Protein AF-A0A7W0P0F1-F1 (afdb_monomer)

Nearest PDB structures (foldseek):
  8gxu-assembly1_G  TM=3.689E-01  e=4.261E+00  Thermus thermophilus HB8
  2qlz-assembly2_C  TM=2.675E-01  e=8.679E+00  unclassified
  2qlz-assembly2_D  TM=2.609E-01  e=8.136E+00  unclassified

Secondary structure (DSSP, 8-state):
---HHHHHHHHHHHHHHHHHHHHHHHHHHHHHHHHHHHHSTTEEEEEEEETTEEEEEEEETHHHHTTTS--TT--------HHHHHHHHHHHHHTT--HHHHHHHHHHHHHHHHHHHHS---------

Foldseek 3Di:
DDDVVVVVVVVVVCVVCVVVVVVVVVVVVVVVQVVVCVVPPQKDWDWDADPNDIDIDIGGNVLVVCPPPDDPPDDDDDDDDPVVVVVLCVVCVVVVHDSVVSVVVVVSVVVRVVVVVVPDDDDDDDDD

Solvent-accessible surface area (backbone atoms only — not comparable to full-atom values): 7951 Å² total; per-residue (Å²): 133,82,58,67,68,58,55,52,50,52,52,51,52,51,62,68,44,46,63,60,53,51,50,54,51,51,52,53,51,50,56,52,50,52,55,54,35,70,77,35,78,68,38,47,69,45,84,44,76,53,100,87,44,80,43,83,48,78,42,64,38,73,66,62,60,58,72,77,72,60,73,86,76,81,82,85,92,82,91,71,60,69,72,58,52,53,53,47,51,49,55,10,54,77,68,76,39,54,54,68,58,40,51,50,53,52,49,52,56,52,56,56,49,59,60,47,74,75,53,77,85,79,84,79,86,82,86,130

Radius of gyration: 24.65 Å; Cα contacts (8 Å, |Δi|>4): 52; chains: 1; bounding box: 44×37×78 Å

Sequence (128 aa):
MTDPAIEAGGRAVLSSLHPALKEAALELVNQAADEVRAQLPGHRVEVMLSDGEPSLRITSDDMSAAAVEGDFDARITLRLPDSIKNVIERAASDSGDSVNAWVLKTLAGRASSGSKSSRRRVSETFDV

Mean predicted aligned error: 15.2 Å

pLDDT: mean 80.63, std 16.47, range [38.31, 98.0]

Structure (mmCIF, N/CA/C/O backbone):
data_AF-A0A7W0P0F1-F1
#
_entry.id   AF-A0A7W0P0F1-F1
#
loop_
_atom_site.group_PDB
_atom_site.id
_atom_site.type_symbol
_atom_site.label_atom_id
_atom_site.label_alt_id
_atom_site.label_comp_id
_atom_site.label_asym_id
_atom_site.label_entity_id
_atom_site.label_seq_id
_atom_site.pdbx_PDB_ins_code
_atom_site.Cartn_x
_atom_site.Cartn_y
_atom_site.Cartn_z
_atom_site.occupancy
_atom_site.B_iso_or_equiv
_atom_site.auth_seq_id
_atom_site.auth_comp_id
_atom_site.auth_asym_id
_atom_site.auth_atom_id
_atom_site.pdbx_PDB_model_num
ATOM 1 N N . MET A 1 1 ? 11.534 1.105 -54.177 1.00 60.66 1 MET A N 1
ATOM 2 C CA . MET A 1 1 ? 11.677 -0.276 -53.682 1.00 60.66 1 MET A CA 1
ATOM 3 C C . MET A 1 1 ? 13.001 -0.310 -52.943 1.00 60.66 1 MET A C 1
ATOM 5 O O . MET A 1 1 ? 14.034 -0.273 -53.594 1.00 60.66 1 MET A O 1
ATOM 9 N N . THR A 1 2 ? 12.972 -0.150 -51.620 1.00 69.31 2 THR A N 1
ATOM 10 C CA . THR A 1 2 ? 14.194 -0.080 -50.802 1.00 69.31 2 THR A CA 1
ATOM 11 C C . THR A 1 2 ? 14.903 -1.428 -50.865 1.00 69.31 2 THR A C 1
ATOM 13 O O . THR A 1 2 ? 14.239 -2.463 -50.838 1.00 69.31 2 THR A O 1
ATOM 16 N N . ASP A 1 3 ? 16.226 -1.414 -51.015 1.00 88.00 3 ASP A N 1
ATOM 17 C CA . ASP A 1 3 ? 17.034 -2.630 -51.092 1.00 88.00 3 ASP A CA 1
ATOM 18 C C . ASP A 1 3 ? 16.889 -3.435 -49.780 1.00 88.00 3 ASP A C 1
ATOM 20 O O . ASP A 1 3 ? 17.126 -2.874 -48.702 1.00 88.00 3 ASP A O 1
ATOM 24 N N . PRO A 1 4 ? 16.501 -4.724 -49.836 1.00 84.00 4 PRO A N 1
ATOM 25 C CA . PRO A 1 4 ? 16.351 -5.567 -48.650 1.00 84.00 4 PRO A CA 1
ATOM 26 C C . PRO A 1 4 ? 17.626 -5.650 -47.794 1.00 84.00 4 PRO A C 1
ATOM 28 O O . PRO A 1 4 ? 17.532 -5.843 -46.581 1.00 84.00 4 PRO A O 1
ATOM 31 N N . ALA A 1 5 ? 18.815 -5.456 -48.378 1.00 82.38 5 ALA A N 1
ATOM 32 C CA . ALA A 1 5 ? 20.072 -5.405 -47.634 1.00 82.38 5 ALA A CA 1
ATOM 33 C C . ALA A 1 5 ? 20.177 -4.157 -46.738 1.00 82.38 5 ALA A C 1
ATOM 35 O O . ALA A 1 5 ? 20.678 -4.238 -45.615 1.00 82.38 5 ALA A O 1
ATOM 36 N N . ILE A 1 6 ? 19.657 -3.014 -47.197 1.00 87.94 6 ILE A N 1
ATOM 37 C CA . ILE A 1 6 ? 19.632 -1.760 -46.429 1.00 87.94 6 ILE A CA 1
ATOM 38 C C . ILE A 1 6 ? 18.651 -1.870 -45.258 1.00 87.94 6 ILE A C 1
ATOM 40 O O . ILE A 1 6 ? 18.961 -1.439 -44.147 1.00 87.94 6 ILE A O 1
ATOM 44 N N . GLU A 1 7 ? 17.496 -2.506 -45.469 1.00 86.81 7 GLU A N 1
ATOM 45 C CA . GLU A 1 7 ? 16.521 -2.748 -44.399 1.00 86.81 7 GLU A CA 1
ATOM 46 C C . GLU A 1 7 ? 17.074 -3.703 -43.326 1.00 86.81 7 GLU A C 1
ATOM 48 O O . GLU A 1 7 ? 16.943 -3.446 -42.124 1.00 86.81 7 GLU A O 1
ATOM 53 N N . ALA A 1 8 ? 17.750 -4.777 -43.748 1.00 84.94 8 ALA A N 1
ATOM 54 C CA . ALA A 1 8 ? 18.397 -5.722 -42.842 1.00 84.94 8 ALA A CA 1
ATOM 55 C C . A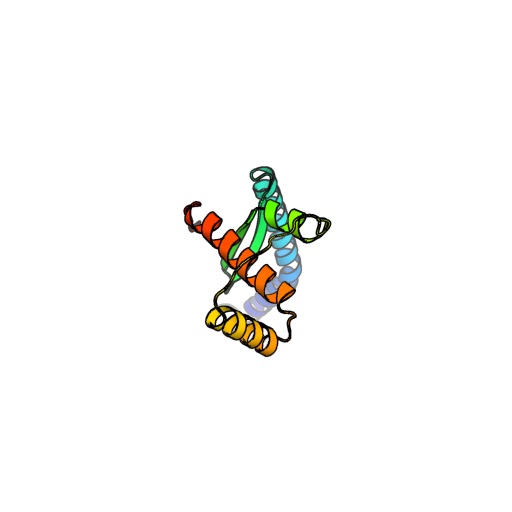LA A 1 8 ? 19.514 -5.057 -42.019 1.00 84.94 8 ALA A C 1
ATOM 57 O O . ALA A 1 8 ? 19.587 -5.259 -40.804 1.00 84.94 8 ALA A O 1
ATOM 58 N N . GLY A 1 9 ? 20.335 -4.216 -42.658 1.00 87.88 9 GLY A N 1
ATOM 59 C CA . GLY A 1 9 ? 21.373 -3.434 -41.985 1.00 87.88 9 GLY A CA 1
ATOM 60 C C . GLY A 1 9 ? 20.798 -2.469 -40.945 1.00 87.88 9 GLY A C 1
ATOM 61 O O . GLY A 1 9 ? 21.264 -2.444 -39.807 1.00 87.88 9 GLY A O 1
ATOM 62 N N . GLY A 1 10 ? 19.732 -1.738 -41.288 1.00 87.88 10 GLY A N 1
ATOM 63 C CA . GLY A 1 10 ? 19.057 -0.828 -40.357 1.00 87.88 10 GLY A CA 1
ATOM 64 C C . GLY A 1 10 ? 18.491 -1.543 -39.127 1.00 87.88 10 GLY A C 1
ATOM 65 O O . GLY A 1 10 ? 18.675 -1.086 -37.999 1.00 87.88 10 GLY A O 1
ATOM 66 N N . ARG A 1 11 ? 17.865 -2.712 -39.319 1.00 87.56 11 ARG A N 1
ATOM 67 C CA . ARG A 1 11 ? 17.326 -3.520 -38.214 1.00 87.56 11 ARG A CA 1
ATOM 68 C C . ARG A 1 11 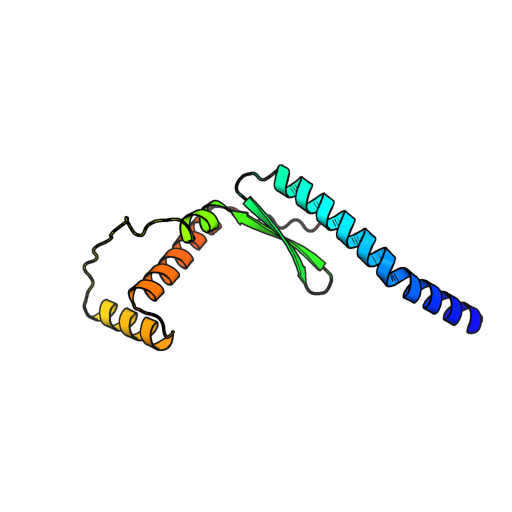? 18.428 -4.047 -37.295 1.00 87.56 11 ARG A C 1
ATOM 70 O O . ARG A 1 11 ? 18.264 -4.016 -36.077 1.00 87.56 11 ARG A O 1
ATOM 77 N N . ALA A 1 12 ? 19.555 -4.479 -37.863 1.00 89.56 12 ALA A N 1
ATOM 78 C CA . ALA A 1 12 ? 20.713 -4.923 -37.094 1.00 89.56 12 ALA A CA 1
ATOM 79 C C . ALA A 1 12 ? 21.289 -3.780 -36.239 1.00 89.56 12 ALA A C 1
ATOM 81 O O . ALA A 1 12 ? 21.490 -3.958 -35.036 1.00 89.56 12 ALA A O 1
ATOM 82 N N . VAL A 1 13 ? 21.451 -2.585 -36.815 1.00 91.81 13 VAL A N 1
ATOM 83 C CA . VAL A 1 13 ? 21.924 -1.398 -36.084 1.00 91.81 13 VAL A CA 1
ATOM 84 C C . VAL A 1 13 ? 20.974 -1.040 -34.938 1.00 91.81 13 VAL A C 1
ATOM 86 O O . VAL A 1 13 ? 21.421 -0.922 -33.798 1.00 91.81 13 VAL A O 1
ATOM 89 N N . LEU A 1 14 ? 19.665 -0.955 -35.195 1.00 89.88 14 LEU A N 1
ATOM 90 C CA . LEU A 1 14 ? 18.672 -0.666 -34.152 1.00 89.88 14 LEU A CA 1
ATOM 91 C C . LEU A 1 14 ? 18.676 -1.717 -33.037 1.00 89.88 14 LEU A C 1
ATOM 93 O O . LEU A 1 14 ? 18.619 -1.363 -31.862 1.00 89.88 14 LEU A O 1
ATOM 97 N N . SER A 1 15 ? 18.803 -3.000 -33.383 1.00 92.25 15 SER A N 1
ATOM 98 C CA . SER A 1 15 ? 18.887 -4.070 -32.384 1.00 92.25 15 SER A CA 1
ATOM 99 C C . SER A 1 15 ? 20.147 -3.971 -31.518 1.00 92.25 15 SER A C 1
ATOM 101 O O . SER A 1 15 ? 20.086 -4.242 -30.321 1.00 92.25 15 SER A O 1
ATOM 103 N N . SER A 1 16 ? 21.266 -3.514 -32.092 1.00 95.25 16 SER A N 1
ATOM 104 C CA . SER A 1 16 ? 22.529 -3.330 -31.368 1.00 95.25 16 SER A CA 1
ATOM 105 C C . SER A 1 16 ? 22.527 -2.103 -30.451 1.00 95.25 16 SER A C 1
ATOM 107 O O . SER A 1 16 ? 23.159 -2.124 -29.400 1.00 95.25 16 SER A O 1
ATOM 109 N N . LEU A 1 17 ? 21.778 -1.057 -30.816 1.00 93.56 17 LEU A N 1
ATOM 110 C CA . LEU A 1 17 ? 21.611 0.161 -30.017 1.00 93.56 17 LEU A CA 1
ATOM 111 C C . LEU A 1 17 ? 20.543 0.021 -28.929 1.00 93.56 17 LEU A C 1
ATOM 113 O O . LEU A 1 17 ? 20.531 0.806 -27.983 1.00 93.56 17 LEU A O 1
ATOM 117 N N . HIS A 1 18 ? 19.656 -0.968 -29.043 1.00 90.62 18 HIS A N 1
ATOM 118 C CA . HIS A 1 18 ? 18.549 -1.164 -28.112 1.00 90.62 18 HIS A CA 1
ATOM 119 C C . HIS A 1 18 ? 18.980 -1.222 -26.629 1.00 90.62 18 HIS A C 1
ATOM 121 O O . HIS A 1 18 ? 18.339 -0.548 -25.821 1.00 90.62 18 HIS A O 1
ATOM 127 N N . PRO A 1 19 ? 20.062 -1.931 -26.233 1.00 93.38 19 PRO A N 1
ATOM 128 C CA . PRO A 1 19 ? 20.526 -1.938 -24.844 1.00 93.38 19 PRO A CA 1
ATOM 129 C C . PRO A 1 19 ? 20.976 -0.557 -24.348 1.00 93.38 19 PRO A C 1
ATOM 131 O O . PRO A 1 19 ? 20.560 -0.144 -23.271 1.00 93.38 19 PRO A O 1
ATOM 134 N N . ALA A 1 20 ? 21.757 0.174 -25.151 1.00 94.25 20 ALA A N 1
ATOM 135 C CA . ALA A 1 20 ? 22.264 1.501 -24.791 1.00 94.25 20 ALA A CA 1
ATOM 136 C C . ALA A 1 20 ? 21.136 2.541 -24.696 1.00 94.25 20 ALA A C 1
ATOM 138 O O . ALA A 1 20 ? 21.107 3.361 -23.782 1.00 94.25 20 ALA A O 1
ATOM 139 N N . LEU A 1 21 ? 20.162 2.479 -25.608 1.00 90.88 21 LEU A N 1
ATOM 140 C CA . LEU A 1 21 ? 18.994 3.357 -25.568 1.00 90.88 21 LEU A CA 1
ATOM 141 C C . LEU A 1 21 ? 18.110 3.067 -24.349 1.00 90.88 21 LEU A C 1
ATOM 143 O O . LEU A 1 21 ? 17.601 3.990 -23.719 1.00 90.88 21 LEU A O 1
ATOM 147 N N . LYS A 1 22 ? 17.940 1.787 -24.002 1.00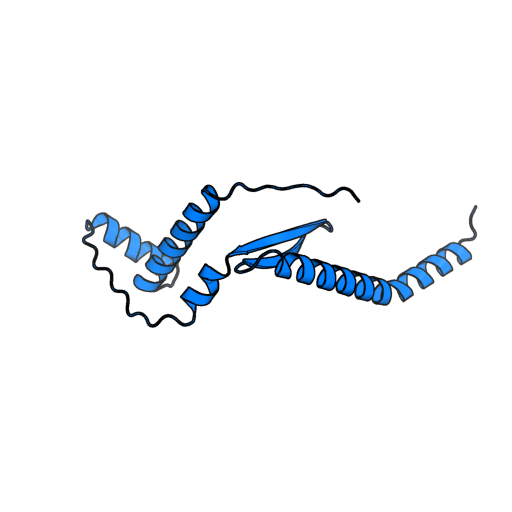 90.31 22 LYS A N 1
ATOM 148 C CA . LYS A 1 22 ? 17.196 1.376 -22.809 1.00 90.31 22 LYS A CA 1
ATOM 149 C C . LYS A 1 22 ? 17.871 1.869 -21.531 1.00 90.31 22 LYS A C 1
ATOM 151 O O . LYS A 1 22 ? 17.178 2.330 -20.631 1.00 90.31 22 LYS A O 1
ATOM 156 N N . GLU A 1 23 ? 19.194 1.772 -21.452 1.00 95.44 23 GLU A N 1
ATOM 157 C CA . GLU A 1 23 ? 19.972 2.277 -20.319 1.00 95.44 23 GLU A CA 1
ATOM 158 C C . GLU A 1 23 ? 19.801 3.793 -20.160 1.00 95.44 23 GLU A C 1
ATOM 160 O O . GLU A 1 23 ? 19.373 4.244 -19.099 1.00 95.44 23 GLU A O 1
ATOM 165 N N . ALA A 1 24 ? 19.995 4.558 -21.238 1.00 94.75 24 ALA A N 1
ATOM 166 C CA . ALA A 1 24 ? 19.801 6.008 -21.230 1.00 94.75 24 ALA A CA 1
ATOM 167 C C . ALA A 1 24 ? 18.367 6.414 -20.837 1.00 94.75 24 ALA A C 1
ATOM 169 O O . ALA A 1 24 ? 18.165 7.370 -20.089 1.00 94.75 24 ALA A O 1
ATOM 170 N N . ALA A 1 25 ? 17.356 5.673 -21.304 1.00 90.50 25 ALA A N 1
ATOM 171 C CA . ALA A 1 25 ? 15.966 5.915 -20.927 1.00 90.50 25 ALA A CA 1
ATOM 172 C C . ALA A 1 25 ? 15.709 5.643 -19.435 1.00 90.50 25 ALA A C 1
ATOM 174 O O . ALA A 1 25 ? 15.012 6.418 -18.784 1.00 90.50 25 ALA A O 1
ATOM 175 N N . LEU A 1 26 ? 16.273 4.565 -18.877 1.00 90.81 26 LEU A N 1
ATOM 176 C CA . LEU A 1 26 ? 16.149 4.256 -17.449 1.00 90.81 26 LEU A CA 1
ATOM 177 C C . LEU A 1 26 ? 16.842 5.309 -16.581 1.00 90.81 26 LEU A C 1
ATOM 179 O O . LEU A 1 26 ? 16.300 5.690 -15.547 1.00 90.81 26 LEU A O 1
ATOM 183 N N . GLU A 1 27 ? 18.004 5.803 -17.003 1.00 94.38 27 GLU A N 1
ATOM 184 C CA . GLU A 1 27 ? 18.711 6.880 -16.309 1.00 94.38 27 GLU A CA 1
ATOM 185 C C . GLU A 1 27 ? 17.884 8.171 -16.278 1.00 94.38 27 GLU A C 1
ATOM 187 O O . GLU A 1 27 ? 17.669 8.735 -15.205 1.00 94.38 27 GLU A O 1
ATOM 192 N N . LEU A 1 28 ? 17.316 8.570 -17.421 1.00 93.94 28 LEU A N 1
ATOM 193 C CA . LEU A 1 28 ? 16.429 9.732 -17.513 1.00 93.94 28 LEU A CA 1
ATOM 194 C C . LEU A 1 28 ? 15.204 9.597 -16.591 1.00 93.94 28 LEU A C 1
ATOM 196 O O . LEU A 1 28 ? 14.845 10.539 -15.886 1.00 93.94 28 LEU A O 1
ATOM 200 N N . VAL A 1 29 ? 14.570 8.419 -16.576 1.00 89.81 29 VAL A N 1
ATOM 201 C CA . VAL A 1 29 ? 13.402 8.144 -15.723 1.00 89.81 29 VAL A CA 1
ATOM 202 C C . VAL A 1 29 ? 13.770 8.194 -14.242 1.00 89.81 29 VAL A C 1
ATOM 204 O O . VAL A 1 29 ? 13.006 8.748 -13.453 1.00 89.81 29 VAL A O 1
ATOM 207 N N . ASN A 1 30 ? 14.928 7.655 -13.854 1.00 88.19 30 ASN A N 1
ATOM 208 C CA . ASN A 1 30 ? 15.398 7.713 -12.470 1.00 88.19 30 ASN A CA 1
ATOM 209 C C . ASN A 1 30 ? 15.660 9.155 -12.033 1.00 88.19 30 ASN A C 1
ATOM 211 O O . ASN A 1 30 ? 15.164 9.569 -10.988 1.00 88.19 30 ASN A O 1
ATOM 215 N N . GLN A 1 31 ? 16.352 9.940 -12.863 1.00 93.06 31 GLN A N 1
ATOM 216 C CA . GLN A 1 31 ? 16.608 11.349 -12.574 1.00 93.06 31 GLN A CA 1
ATOM 217 C C . GLN A 1 31 ? 15.299 12.138 -12.404 1.00 93.06 31 GLN A C 1
ATOM 219 O O . GLN A 1 31 ? 15.145 12.885 -11.438 1.00 93.06 31 GLN A O 1
ATOM 224 N N . ALA A 1 32 ? 14.326 11.935 -13.298 1.00 88.75 32 ALA A N 1
ATOM 225 C CA . ALA A 1 32 ? 13.015 12.572 -13.191 1.00 88.75 32 ALA A CA 1
ATOM 226 C C . ALA A 1 32 ? 12.252 12.130 -11.927 1.00 88.75 32 ALA A C 1
ATOM 228 O O . ALA A 1 32 ? 11.634 12.952 -11.248 1.00 88.75 32 ALA A O 1
ATOM 229 N N . ALA A 1 33 ? 12.305 10.841 -11.580 1.00 86.06 33 ALA A N 1
ATOM 230 C CA . ALA A 1 33 ? 11.664 10.314 -10.379 1.00 86.06 33 ALA A CA 1
ATOM 231 C C . ALA A 1 33 ? 12.271 10.897 -9.094 1.00 86.06 33 ALA A C 1
ATOM 233 O O . ALA A 1 33 ? 11.528 11.197 -8.155 1.00 86.06 33 ALA A O 1
ATOM 234 N N . ASP A 1 34 ? 13.590 11.091 -9.056 1.00 88.81 34 ASP A N 1
ATOM 235 C CA . ASP A 1 34 ? 14.286 11.707 -7.927 1.00 88.81 34 ASP A CA 1
ATOM 236 C C . ASP A 1 34 ? 13.902 13.182 -7.760 1.00 88.81 34 ASP A C 1
ATOM 238 O O . ASP A 1 34 ? 13.641 13.627 -6.640 1.00 88.81 34 ASP A O 1
ATOM 242 N N . GLU A 1 35 ? 13.768 13.926 -8.858 1.00 90.81 35 GLU A N 1
ATOM 243 C CA . GLU A 1 35 ? 13.318 15.320 -8.820 1.00 90.81 35 GLU A CA 1
ATOM 244 C C . GLU A 1 35 ? 11.872 15.444 -8.315 1.00 90.81 35 GLU A C 1
ATOM 246 O O . GLU A 1 35 ? 11.577 16.266 -7.444 1.00 90.81 35 GLU A O 1
ATOM 251 N N . VAL A 1 36 ? 10.974 14.565 -8.773 1.00 88.69 36 VAL A N 1
ATOM 252 C CA . VAL A 1 36 ? 9.593 14.500 -8.268 1.00 88.69 36 VAL A CA 1
ATOM 253 C C . VAL A 1 36 ? 9.565 14.116 -6.786 1.00 88.69 36 VAL A C 1
ATOM 255 O O . VAL A 1 36 ? 8.813 14.703 -6.006 1.00 88.69 36 VAL A O 1
ATOM 258 N N . ARG A 1 37 ? 10.395 13.154 -6.363 1.00 85.88 37 ARG A N 1
ATOM 259 C CA . ARG A 1 37 ? 10.495 12.739 -4.956 1.00 85.88 37 ARG A CA 1
ATOM 260 C C . ARG A 1 37 ? 11.004 13.875 -4.067 1.00 85.88 37 ARG A C 1
ATOM 262 O O . ARG A 1 37 ? 10.487 14.045 -2.966 1.00 85.88 37 ARG A O 1
ATOM 269 N N . ALA A 1 38 ? 11.949 14.682 -4.546 1.00 88.06 38 ALA A N 1
ATOM 270 C CA . ALA A 1 38 ? 12.446 15.853 -3.824 1.00 88.06 38 ALA A CA 1
ATOM 271 C C . ALA A 1 38 ? 11.354 16.914 -3.589 1.00 88.06 38 ALA A C 1
ATOM 273 O O . ALA A 1 38 ? 11.357 17.588 -2.559 1.00 88.06 38 ALA A O 1
ATOM 274 N N . GLN A 1 39 ? 10.389 17.032 -4.506 1.00 89.38 39 GLN A N 1
ATOM 275 C CA . GLN A 1 39 ? 9.254 17.955 -4.386 1.00 89.38 39 GLN A CA 1
ATOM 276 C C . GLN A 1 39 ? 8.112 17.420 -3.504 1.00 89.38 39 GLN A C 1
ATOM 278 O O . GLN A 1 39 ? 7.219 18.179 -3.125 1.00 89.38 39 GLN A O 1
ATOM 283 N N . LEU A 1 40 ? 8.132 16.129 -3.156 1.00 87.38 40 LEU A N 1
ATOM 284 C CA . LEU A 1 40 ? 7.086 15.453 -2.385 1.00 87.38 40 LEU A CA 1
ATOM 285 C C . LEU A 1 40 ? 7.648 14.837 -1.089 1.00 87.38 40 LEU A C 1
ATOM 287 O O . LEU A 1 40 ? 7.657 13.612 -0.934 1.00 87.38 40 LEU A O 1
ATOM 291 N N . PRO A 1 41 ? 8.090 15.660 -0.118 1.00 81.81 41 PRO A N 1
ATOM 292 C CA . PRO A 1 41 ? 8.585 15.157 1.159 1.00 81.81 41 PRO A CA 1
ATOM 293 C C . PRO A 1 41 ? 7.507 14.340 1.895 1.00 81.81 41 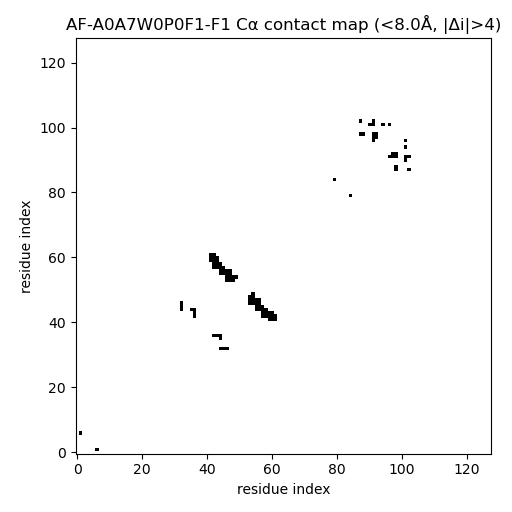PRO A C 1
ATOM 295 O O . PRO A 1 41 ? 6.308 14.628 1.818 1.00 81.81 41 PRO A O 1
ATOM 298 N N . GLY A 1 42 ? 7.932 13.280 2.589 1.00 80.44 42 GLY A N 1
ATOM 299 C CA . GLY A 1 42 ? 7.031 12.352 3.289 1.00 80.44 42 GLY A CA 1
ATOM 300 C C . GLY A 1 42 ? 6.220 11.434 2.366 1.00 80.44 42 GLY A C 1
ATOM 301 O O . GLY A 1 42 ? 5.274 10.790 2.817 1.00 80.44 42 GLY A O 1
ATOM 302 N N . HIS A 1 43 ? 6.549 11.368 1.073 1.00 82.19 43 HIS A N 1
ATOM 303 C CA . HIS A 1 43 ? 5.905 10.472 0.118 1.00 82.19 43 HIS A CA 1
ATOM 304 C C . HIS A 1 43 ? 6.946 9.634 -0.633 1.00 82.19 43 HIS A C 1
ATOM 306 O O . HIS A 1 43 ? 7.959 10.131 -1.119 1.00 82.19 43 HIS A O 1
ATOM 312 N N . ARG A 1 44 ? 6.672 8.338 -0.769 1.00 82.81 44 ARG A N 1
ATOM 313 C CA . ARG A 1 44 ? 7.387 7.425 -1.657 1.00 82.81 44 ARG A CA 1
ATOM 314 C C . ARG A 1 44 ? 6.743 7.475 -3.039 1.00 82.81 44 ARG A C 1
ATOM 316 O O . ARG A 1 44 ? 5.536 7.287 -3.186 1.00 82.81 44 ARG A O 1
ATOM 323 N N . VAL A 1 45 ? 7.574 7.715 -4.045 1.00 85.56 45 VAL A N 1
ATOM 324 C CA . VAL A 1 45 ? 7.191 7.766 -5.462 1.00 85.56 45 VAL A CA 1
ATOM 325 C C . VAL A 1 45 ? 7.782 6.547 -6.165 1.00 85.56 45 VAL A C 1
ATOM 327 O O . VAL A 1 45 ? 8.984 6.308 -6.053 1.00 85.56 45 VAL A O 1
ATOM 330 N N . GLU A 1 46 ? 6.949 5.777 -6.858 1.00 84.38 46 GLU A N 1
ATOM 331 C CA . GLU A 1 46 ? 7.319 4.601 -7.650 1.00 84.38 46 GLU A CA 1
ATOM 332 C C . GLU A 1 46 ? 6.898 4.813 -9.107 1.00 84.38 46 GLU A C 1
ATOM 334 O O . GLU A 1 46 ? 5.788 5.279 -9.377 1.00 84.38 46 GLU A O 1
ATOM 339 N N . VAL A 1 47 ? 7.773 4.453 -10.047 1.00 86.06 47 VAL A N 1
ATOM 340 C CA . VAL A 1 47 ? 7.464 4.462 -11.481 1.00 86.06 47 VAL A CA 1
ATOM 341 C C . VAL A 1 47 ? 7.001 3.066 -11.881 1.00 86.06 47 VAL A C 1
ATOM 343 O O . VAL A 1 47 ? 7.730 2.090 -11.711 1.00 86.06 47 VAL A O 1
ATOM 346 N N . MET A 1 48 ? 5.786 2.967 -12.409 1.00 85.31 48 MET A N 1
ATOM 347 C CA . MET A 1 48 ? 5.171 1.719 -12.851 1.00 85.31 48 MET A CA 1
ATOM 348 C C . MET A 1 48 ? 5.007 1.754 -14.367 1.00 85.31 48 MET A C 1
ATOM 350 O O . MET A 1 48 ? 4.393 2.676 -14.895 1.00 85.31 48 MET A O 1
ATOM 354 N N . LEU A 1 49 ? 5.505 0.738 -15.066 1.00 83.19 49 LEU A N 1
ATOM 355 C CA . LEU A 1 49 ? 5.222 0.542 -16.488 1.00 83.19 49 LEU A CA 1
ATOM 356 C C . LEU A 1 49 ? 4.113 -0.501 -16.618 1.00 83.19 49 LEU A C 1
ATOM 358 O O . LEU A 1 49 ? 4.246 -1.610 -16.103 1.00 83.19 49 LEU A O 1
ATOM 362 N N . SER A 1 50 ? 3.013 -0.152 -17.279 1.00 81.75 50 SER A N 1
ATOM 363 C CA . SER A 1 50 ? 1.899 -1.066 -17.569 1.00 81.75 50 SER A CA 1
ATOM 364 C C . SER A 1 50 ? 1.547 -0.941 -19.043 1.00 81.75 50 SER A C 1
ATOM 366 O O . SER A 1 50 ? 1.344 0.166 -19.519 1.00 81.75 50 SER A O 1
ATOM 368 N N . ASP A 1 51 ? 1.560 -2.053 -19.778 1.00 85.31 51 ASP A N 1
ATOM 369 C CA . ASP A 1 51 ? 1.266 -2.091 -21.222 1.00 85.31 51 ASP A CA 1
ATOM 370 C C . ASP A 1 51 ? 2.083 -1.100 -22.084 1.00 85.31 51 ASP A C 1
ATOM 372 O O . ASP A 1 51 ? 1.662 -0.691 -23.160 1.00 85.31 51 ASP A O 1
ATOM 376 N N . GLY A 1 52 ? 3.290 -0.739 -21.630 1.00 79.06 52 GLY A N 1
ATOM 377 C CA . GLY A 1 52 ? 4.166 0.228 -22.305 1.00 79.06 52 GLY A CA 1
ATOM 378 C C . GLY A 1 52 ? 3.919 1.689 -21.921 1.00 79.06 52 GLY A C 1
ATOM 379 O O . GLY A 1 52 ? 4.703 2.549 -22.314 1.00 79.06 52 GLY A O 1
ATOM 380 N N . GLU A 1 53 ? 2.906 1.969 -21.104 1.00 77.50 53 GLU A N 1
ATOM 381 C CA . GLU A 1 53 ? 2.611 3.306 -20.597 1.00 77.50 53 GLU A CA 1
ATOM 382 C C . GLU A 1 53 ? 3.236 3.515 -19.204 1.00 77.50 53 GLU A C 1
ATOM 384 O O . GLU A 1 53 ? 3.018 2.709 -18.285 1.00 77.50 53 GLU A O 1
ATOM 389 N N . PRO A 1 54 ? 4.046 4.575 -19.012 1.00 82.06 54 PRO A N 1
ATOM 390 C CA . PRO A 1 54 ? 4.591 4.918 -17.707 1.00 82.06 54 PRO A CA 1
ATOM 391 C C . PRO A 1 54 ? 3.534 5.612 -16.839 1.00 82.06 54 PRO A C 1
ATOM 393 O O . PRO A 1 54 ? 2.839 6.527 -17.270 1.00 82.06 54 PRO A O 1
ATOM 396 N N . SER A 1 55 ? 3.449 5.215 -15.572 1.00 83.06 55 SER A N 1
ATOM 397 C CA . SER A 1 55 ? 2.581 5.839 -14.573 1.00 83.06 55 SER A CA 1
ATOM 398 C C . SER A 1 55 ? 3.320 6.050 -13.252 1.00 83.06 55 SER A C 1
ATOM 400 O O . SER A 1 55 ? 4.186 5.262 -12.868 1.00 83.06 55 SER A O 1
ATOM 402 N N . LEU A 1 56 ? 2.977 7.126 -12.542 1.00 85.44 56 LEU A N 1
ATOM 403 C CA . LEU A 1 56 ? 3.546 7.443 -11.233 1.00 85.44 56 LEU A CA 1
ATOM 404 C C . LEU A 1 56 ? 2.598 7.003 -10.121 1.00 85.44 56 LEU A C 1
ATOM 406 O O . LEU A 1 56 ? 1.445 7.434 -10.043 1.00 85.44 56 LEU A O 1
ATOM 410 N N . ARG A 1 57 ? 3.103 6.167 -9.216 1.00 84.38 57 ARG A N 1
ATOM 411 C CA . ARG A 1 57 ? 2.409 5.775 -7.993 1.00 84.38 57 ARG A CA 1
ATOM 412 C C . ARG A 1 57 ? 3.026 6.505 -6.810 1.00 84.38 57 ARG A C 1
ATOM 414 O O . ARG A 1 57 ? 4.192 6.314 -6.490 1.00 84.38 57 ARG A O 1
ATOM 421 N N . ILE A 1 58 ? 2.217 7.313 -6.131 1.00 85.44 58 ILE A N 1
ATOM 422 C CA . ILE A 1 58 ? 2.632 8.080 -4.954 1.00 85.44 58 ILE A CA 1
ATOM 423 C C . ILE A 1 58 ? 1.958 7.471 -3.722 1.00 85.44 58 ILE A C 1
ATOM 425 O O . ILE A 1 58 ? 0.736 7.303 -3.690 1.00 85.44 58 ILE A O 1
ATOM 429 N N . THR A 1 59 ? 2.739 7.136 -2.699 1.00 81.50 59 THR A N 1
ATOM 430 C CA . THR A 1 59 ? 2.249 6.672 -1.396 1.00 81.50 59 THR A CA 1
ATOM 431 C C . THR A 1 59 ? 2.855 7.519 -0.287 1.00 81.50 59 THR A C 1
ATOM 433 O O . THR A 1 59 ? 4.009 7.909 -0.379 1.00 81.50 59 THR A O 1
ATOM 436 N N . SER A 1 60 ? 2.101 7.825 0.765 1.00 78.00 60 SER A N 1
ATOM 437 C CA . SER A 1 60 ? 2.656 8.513 1.938 1.00 78.00 60 SER A CA 1
ATOM 438 C C . SER A 1 60 ? 3.594 7.561 2.692 1.00 78.00 60 SER A C 1
ATOM 440 O O . SER A 1 60 ? 3.242 6.399 2.912 1.00 78.00 60 SER A O 1
ATOM 442 N N . ASP A 1 61 ? 4.785 8.039 3.052 1.00 68.75 61 ASP A N 1
ATOM 443 C CA . ASP A 1 61 ? 5.827 7.270 3.748 1.00 68.75 61 ASP A CA 1
ATOM 444 C C . ASP A 1 61 ? 5.473 7.034 5.230 1.00 68.75 61 ASP A C 1
ATOM 446 O O . ASP A 1 61 ? 5.891 6.043 5.831 1.00 68.75 61 ASP A O 1
ATOM 450 N N . ASP A 1 62 ? 4.574 7.864 5.774 1.00 59.34 62 ASP A N 1
ATOM 451 C CA . ASP A 1 62 ? 4.037 7.792 7.140 1.00 59.34 62 ASP A CA 1
ATOM 452 C C . ASP A 1 62 ? 3.485 6.402 7.509 1.00 59.34 62 ASP A C 1
ATOM 454 O O . ASP A 1 62 ? 3.516 5.991 8.667 1.00 59.34 62 ASP A O 1
ATOM 458 N N . MET A 1 63 ? 2.986 5.646 6.522 1.00 51.34 63 MET A N 1
ATOM 459 C CA . MET A 1 63 ? 2.456 4.297 6.739 1.00 51.34 63 MET A CA 1
ATOM 460 C C . MET A 1 63 ? 3.514 3.189 6.717 1.00 51.34 63 MET A C 1
ATOM 462 O O . MET A 1 63 ? 3.255 2.115 7.257 1.00 51.34 63 MET A O 1
ATOM 466 N N . SER A 1 64 ? 4.670 3.415 6.088 1.00 48.56 64 SER A N 1
ATOM 467 C CA . SER A 1 64 ? 5.726 2.403 5.979 1.00 48.56 64 SER A CA 1
ATOM 468 C C . SER A 1 64 ? 6.645 2.420 7.198 1.00 48.56 64 SER A C 1
ATOM 470 O O . SER A 1 64 ? 7.028 1.354 7.672 1.00 48.56 64 SER A O 1
ATOM 472 N N . ALA A 1 65 ? 6.960 3.603 7.734 1.00 46.75 65 ALA A N 1
ATOM 473 C CA . ALA A 1 65 ? 7.806 3.739 8.922 1.00 46.75 65 ALA A CA 1
ATOM 474 C C . ALA A 1 65 ? 7.091 3.288 10.211 1.00 46.75 65 ALA A C 1
ATOM 476 O O . ALA A 1 65 ? 7.695 2.654 11.072 1.00 46.75 65 ALA A O 1
ATOM 477 N N . ALA A 1 66 ? 5.779 3.523 10.322 1.00 51.66 66 ALA A N 1
ATOM 478 C CA . ALA A 1 66 ? 5.009 3.141 11.508 1.00 51.66 66 ALA A CA 1
ATOM 479 C C . ALA A 1 66 ? 4.817 1.618 11.675 1.00 51.66 66 ALA A C 1
ATOM 481 O O . ALA A 1 66 ? 4.472 1.164 12.763 1.00 51.66 66 ALA A O 1
ATOM 482 N N . ALA A 1 67 ? 5.006 0.824 10.614 1.00 53.50 67 ALA A N 1
ATOM 483 C CA . ALA A 1 67 ? 4.692 -0.607 10.619 1.00 53.50 67 ALA A CA 1
ATOM 484 C C . ALA A 1 67 ? 5.884 -1.525 10.950 1.00 53.50 67 ALA A C 1
ATOM 486 O O . ALA A 1 67 ? 5.654 -2.693 11.257 1.00 53.50 67 ALA A O 1
ATOM 487 N N . VAL A 1 68 ? 7.129 -1.034 10.874 1.00 51.47 68 VAL A N 1
ATOM 488 C CA . VAL A 1 68 ? 8.338 -1.877 11.018 1.00 51.47 68 VAL A CA 1
ATOM 489 C C . VAL A 1 68 ? 9.199 -1.568 12.247 1.00 51.47 68 VAL A C 1
ATOM 491 O O . VAL A 1 68 ? 9.977 -2.431 12.640 1.00 51.47 68 VAL A O 1
ATOM 494 N N . GLU A 1 69 ? 9.034 -0.409 12.895 1.00 49.19 69 GLU A N 1
ATOM 495 C CA . GLU A 1 69 ? 9.820 -0.031 14.092 1.00 49.19 69 GLU A CA 1
ATOM 496 C C 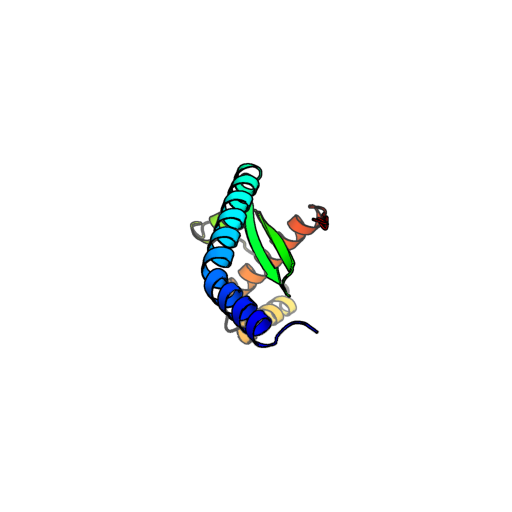. GLU A 1 69 ? 8.982 0.282 15.342 1.00 49.19 69 GLU A C 1
ATOM 498 O O . GLU A 1 69 ? 9.528 0.590 16.400 1.00 49.19 69 GLU A O 1
ATOM 503 N N . GLY A 1 70 ? 7.654 0.206 15.253 1.00 53.00 70 GLY A N 1
ATOM 504 C CA . GLY A 1 70 ? 6.795 0.433 16.410 1.00 53.00 70 GLY A CA 1
ATOM 505 C C . GLY A 1 70 ? 6.820 -0.761 17.357 1.00 53.00 70 GLY A C 1
ATOM 506 O O . GLY A 1 70 ? 6.351 -1.839 16.994 1.00 53.00 70 GLY A O 1
ATOM 507 N N . ASP A 1 71 ? 7.305 -0.560 18.583 1.00 59.72 71 ASP A N 1
ATOM 508 C CA . ASP A 1 71 ? 6.979 -1.458 19.690 1.00 59.72 71 ASP A CA 1
ATOM 509 C C . ASP A 1 71 ? 5.447 -1.566 19.798 1.00 59.72 71 ASP A C 1
ATOM 511 O O . ASP A 1 71 ? 4.727 -0.577 19.604 1.00 59.72 71 ASP A O 1
ATOM 515 N N . PHE A 1 72 ? 4.921 -2.760 20.075 1.00 69.25 72 PHE A N 1
ATOM 516 C CA . PHE A 1 72 ? 3.475 -3.002 20.191 1.00 69.25 72 PHE A CA 1
ATOM 517 C C . PHE A 1 72 ? 2.921 -2.451 21.522 1.00 69.25 72 PHE A C 1
ATOM 519 O O . PHE A 1 72 ? 2.199 -3.139 22.246 1.00 69.25 72 PHE A O 1
ATOM 526 N N . ASP A 1 73 ? 3.268 -1.208 21.859 1.00 76.31 73 ASP A N 1
ATOM 527 C CA . ASP A 1 73 ? 2.951 -0.560 23.134 1.00 76.31 73 ASP A CA 1
ATOM 528 C C . ASP A 1 73 ? 1.487 -0.078 23.181 1.00 76.31 73 ASP A C 1
ATOM 530 O O . ASP A 1 73 ? 0.840 -0.018 24.229 1.00 76.31 73 ASP A O 1
ATOM 534 N N . ALA A 1 74 ? 0.891 0.180 22.011 1.00 80.12 74 ALA A N 1
ATOM 535 C CA . ALA A 1 74 ? -0.518 0.539 21.901 1.00 80.12 74 ALA A CA 1
ATOM 536 C C . ALA A 1 74 ? -1.434 -0.690 22.076 1.00 80.12 74 ALA A C 1
ATOM 538 O O . ALA A 1 74 ? -1.445 -1.610 21.256 1.00 80.12 74 ALA A O 1
ATOM 539 N N . ARG A 1 75 ? -2.275 -0.678 23.120 1.00 86.19 75 ARG A N 1
ATOM 540 C CA . ARG A 1 75 ? -3.260 -1.738 23.411 1.00 86.19 75 ARG A CA 1
ATOM 541 C C . ARG A 1 75 ? -4.687 -1.223 23.245 1.00 86.19 75 ARG A C 1
ATOM 543 O O . ARG A 1 75 ? -5.043 -0.179 23.785 1.00 86.19 75 ARG A O 1
ATOM 550 N N . ILE A 1 76 ? -5.530 -1.993 22.557 1.00 87.12 76 ILE A N 1
ATOM 551 C CA . ILE A 1 76 ? -6.961 -1.702 22.390 1.00 87.12 76 ILE A CA 1
ATOM 552 C C . 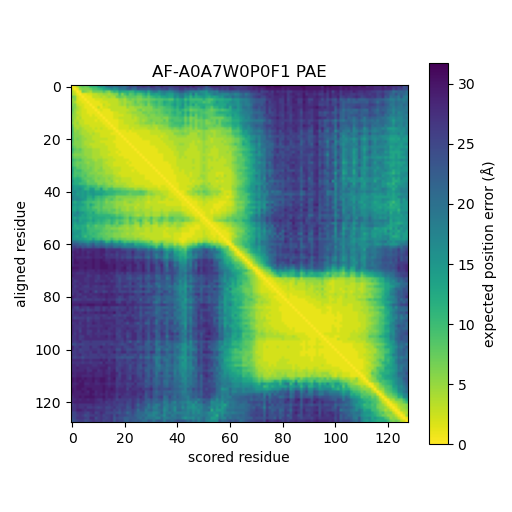ILE A 1 76 ? -7.772 -2.885 22.929 1.00 87.12 76 ILE A C 1
ATOM 554 O O . ILE A 1 76 ? -7.607 -4.013 22.469 1.00 87.12 76 ILE A O 1
ATOM 558 N N . THR A 1 77 ? -8.681 -2.623 23.872 1.00 92.69 77 THR A N 1
ATOM 559 C CA . THR A 1 77 ? -9.634 -3.620 24.389 1.00 92.69 77 THR A CA 1
ATOM 560 C C . THR A 1 77 ? -11.016 -3.356 23.803 1.00 92.69 77 THR A C 1
ATOM 562 O O . THR A 1 77 ? -11.594 -2.295 24.028 1.00 92.69 77 THR A O 1
ATOM 565 N N . LEU A 1 78 ? -11.569 -4.328 23.076 1.00 90.94 78 LEU A N 1
ATOM 566 C CA . LEU A 1 78 ? -12.876 -4.227 22.423 1.00 90.94 78 LEU A CA 1
ATOM 567 C C . LEU A 1 78 ? -13.878 -5.183 23.074 1.00 90.94 78 LEU A C 1
ATOM 569 O O . LEU A 1 78 ? -13.555 -6.333 23.363 1.00 90.94 78 LEU A O 1
ATOM 573 N N . ARG A 1 79 ? -15.117 -4.723 23.263 1.00 95.81 79 ARG A N 1
ATOM 574 C CA . ARG A 1 79 ? -16.252 -5.588 23.607 1.00 95.81 79 ARG A CA 1
ATOM 575 C C . ARG A 1 79 ? -17.049 -5.836 22.338 1.00 95.81 79 ARG A C 1
ATOM 577 O O . ARG A 1 79 ? -17.553 -4.890 21.739 1.00 95.81 79 ARG A O 1
ATOM 584 N N . LEU A 1 80 ? -17.131 -7.093 21.927 1.00 94.44 80 LEU A N 1
ATOM 585 C CA . LEU A 1 80 ? -17.782 -7.498 20.687 1.00 94.44 80 LEU A CA 1
ATOM 586 C C . LEU A 1 80 ? -18.961 -8.423 21.012 1.00 94.44 80 LEU A C 1
ATOM 588 O O . LEU A 1 80 ? -18.847 -9.223 21.941 1.00 94.44 80 LEU A O 1
ATOM 592 N N . PRO A 1 81 ? -20.070 -8.356 20.257 1.00 97.88 81 PRO A N 1
ATOM 593 C CA . PRO A 1 81 ? -21.071 -9.417 20.261 1.00 97.88 81 PRO A CA 1
ATOM 594 C C . PRO A 1 81 ? -20.468 -10.749 19.786 1.00 97.88 81 PRO A C 1
ATOM 596 O O . PRO A 1 81 ? -19.600 -10.753 18.906 1.00 97.88 81 PRO A O 1
ATOM 599 N N . ASP A 1 82 ? -20.977 -11.876 20.291 1.00 96.88 82 ASP A N 1
ATOM 600 C CA . ASP A 1 82 ? -20.465 -13.219 19.956 1.00 96.88 82 ASP A CA 1
ATOM 601 C C . ASP A 1 82 ? -20.500 -13.518 18.452 1.00 96.88 82 ASP A C 1
ATOM 603 O O . ASP A 1 82 ? -19.589 -14.143 17.909 1.00 96.88 82 ASP A O 1
ATOM 607 N N . SER A 1 83 ? -21.514 -13.011 17.746 1.00 96.88 83 SER A N 1
ATOM 608 C CA . SER A 1 83 ? -21.628 -13.161 16.293 1.00 96.88 83 SER A CA 1
ATOM 609 C C . SER A 1 83 ? -20.437 -12.554 15.549 1.00 96.88 83 SER A C 1
ATOM 611 O O . SER A 1 83 ? -19.922 -13.162 14.615 1.00 96.88 83 SER A O 1
ATOM 613 N N . ILE A 1 84 ? -19.962 -11.385 15.983 1.00 97.00 84 ILE A N 1
ATOM 614 C CA . ILE A 1 84 ? -18.837 -10.687 15.355 1.00 97.00 84 ILE A CA 1
ATOM 615 C C . ILE A 1 84 ? -17.520 -11.390 15.675 1.00 97.00 84 ILE A C 1
ATOM 617 O O . ILE A 1 84 ? -16.695 -11.562 14.780 1.00 97.00 84 ILE A O 1
ATOM 621 N N . LYS A 1 85 ? -17.342 -11.849 16.919 1.00 95.38 85 LYS A N 1
ATOM 622 C CA . LYS A 1 85 ? -16.167 -12.634 17.316 1.00 95.38 85 LYS A CA 1
ATOM 623 C C . LYS A 1 85 ? -16.007 -13.876 16.427 1.00 95.38 85 LYS A C 1
ATOM 625 O O . LYS A 1 85 ? -14.939 -14.075 15.855 1.00 95.38 85 LYS A O 1
ATOM 630 N N . ASN A 1 86 ? -17.084 -14.641 16.236 1.00 97.69 86 ASN A N 1
ATOM 631 C CA . ASN A 1 86 ? -17.068 -15.859 15.419 1.00 97.69 86 ASN A CA 1
ATOM 632 C C . ASN A 1 86 ? -16.724 -15.582 13.946 1.00 97.69 86 ASN A C 1
ATOM 634 O O . ASN A 1 86 ? -15.993 -16.348 13.320 1.00 97.69 86 ASN A O 1
ATOM 638 N N . VAL A 1 87 ? -17.234 -14.480 13.383 1.00 97.44 87 VAL A N 1
ATOM 639 C CA . VAL A 1 87 ? -16.910 -14.073 12.005 1.00 97.44 87 VAL A CA 1
ATOM 640 C C . VAL A 1 87 ? -15.420 -13.753 11.865 1.00 97.44 87 VAL A C 1
ATOM 642 O O . VAL A 1 87 ? -14.797 -14.184 10.896 1.00 97.44 87 VAL A O 1
ATOM 645 N N . ILE A 1 88 ? -14.842 -13.039 12.835 1.00 96.88 88 ILE A N 1
ATOM 646 C CA . ILE A 1 88 ? -13.418 -12.681 12.834 1.00 96.88 88 ILE A CA 1
ATOM 647 C C . ILE A 1 88 ? -12.538 -13.932 12.953 1.00 96.88 88 ILE A C 1
ATOM 649 O O . ILE A 1 88 ? -11.595 -14.086 12.180 1.00 96.88 88 ILE A O 1
ATOM 653 N N . GLU A 1 89 ? -12.846 -14.839 13.884 1.00 97.38 89 GLU A N 1
ATOM 654 C CA . GLU A 1 89 ? -12.075 -16.077 14.083 1.00 97.38 89 GLU A CA 1
ATOM 655 C C . GLU A 1 89 ? -12.066 -16.960 12.830 1.00 97.38 89 GLU A C 1
ATOM 657 O O . GLU A 1 89 ? -11.022 -17.500 12.451 1.00 97.38 89 GLU A O 1
ATOM 662 N N . ARG A 1 90 ? -13.210 -17.056 12.143 1.00 98.00 90 ARG A N 1
ATOM 663 C CA . ARG A 1 90 ? -13.320 -17.805 10.890 1.00 98.00 90 ARG A CA 1
ATOM 664 C C . ARG A 1 90 ? -12.515 -17.159 9.767 1.00 98.00 90 ARG A C 1
ATOM 666 O O . ARG A 1 90 ? -11.735 -17.844 9.120 1.00 98.00 90 ARG A O 1
A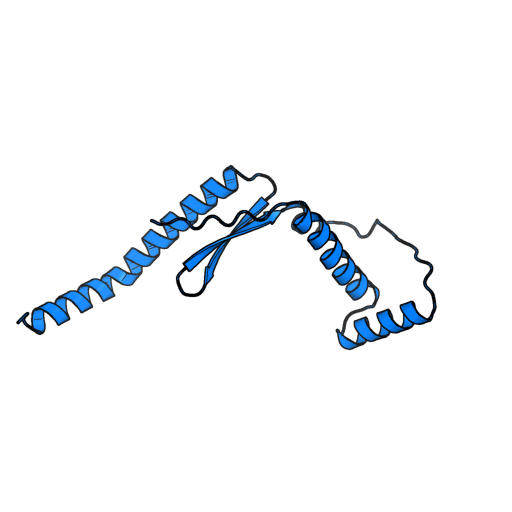TOM 673 N N . ALA A 1 91 ? -12.653 -15.848 9.574 1.00 96.75 91 ALA A N 1
ATOM 674 C CA . ALA A 1 91 ? -11.934 -15.134 8.521 1.00 96.75 91 ALA A CA 1
ATOM 675 C C . ALA A 1 91 ? -10.407 -15.156 8.720 1.00 96.75 91 ALA A C 1
ATOM 677 O O . ALA A 1 91 ? -9.657 -15.254 7.746 1.00 96.75 91 ALA A O 1
ATOM 678 N N . ALA A 1 92 ? -9.949 -15.103 9.975 1.00 96.69 92 ALA A N 1
ATOM 679 C CA . ALA A 1 92 ? -8.541 -15.274 10.319 1.00 96.69 92 ALA A CA 1
ATOM 680 C C . ALA A 1 92 ? -8.050 -16.689 9.973 1.00 96.69 92 ALA A C 1
ATOM 682 O O . ALA A 1 92 ? -7.035 -16.834 9.293 1.00 96.69 92 ALA A O 1
ATOM 683 N N . SER A 1 93 ? -8.824 -17.714 10.346 1.00 96.62 93 SER A N 1
ATOM 684 C CA . SER A 1 93 ? -8.515 -19.120 10.048 1.00 96.62 93 SER A CA 1
ATOM 685 C C . SER A 1 93 ? -8.453 -19.395 8.543 1.00 96.62 93 SER A C 1
ATOM 687 O O . SER A 1 93 ? -7.494 -20.003 8.077 1.00 96.62 93 SER A O 1
ATOM 689 N N . ASP A 1 94 ? -9.420 -18.885 7.775 1.00 96.81 94 ASP A N 1
ATOM 690 C CA . ASP A 1 94 ? -9.459 -19.017 6.312 1.00 96.81 94 ASP A CA 1
ATOM 691 C C . ASP A 1 94 ? -8.253 -18.329 5.638 1.00 96.81 94 ASP A C 1
ATOM 693 O O . ASP A 1 94 ? -7.821 -18.740 4.562 1.00 96.81 94 ASP A O 1
ATOM 697 N N . SER A 1 95 ? -7.684 -17.301 6.280 1.00 91.62 95 SER A N 1
ATOM 698 C CA . SER A 1 95 ? -6.488 -16.589 5.804 1.00 91.62 95 SER A CA 1
ATOM 699 C C . SER A 1 95 ? -5.169 -17.223 6.269 1.00 91.62 95 SER A C 1
ATOM 701 O O . SER A 1 95 ? -4.110 -16.782 5.831 1.00 91.62 95 SER A O 1
ATOM 703 N N . GLY A 1 96 ? -5.210 -18.226 7.158 1.00 94.50 96 GLY A N 1
ATOM 704 C CA . GLY A 1 96 ? -4.018 -18.791 7.802 1.00 94.50 96 GLY A CA 1
ATOM 705 C C . GLY A 1 96 ? -3.336 -17.845 8.800 1.00 94.50 96 GLY A C 1
ATOM 706 O O . GLY A 1 96 ? -2.190 -18.080 9.181 1.00 94.50 96 GLY A O 1
ATOM 707 N N . ASP A 1 97 ? -4.026 -16.784 9.223 1.00 93.12 97 ASP A N 1
ATOM 708 C CA . ASP A 1 97 ? -3.498 -15.732 10.089 1.00 93.12 97 ASP A CA 1
ATOM 709 C C . ASP A 1 97 ? -4.000 -15.905 11.534 1.00 93.12 97 ASP A C 1
ATOM 711 O O . ASP A 1 97 ? -5.094 -16.413 11.791 1.00 93.12 97 ASP A O 1
ATOM 715 N N . SER A 1 98 ? -3.236 -15.408 12.514 1.00 95.31 98 SER A N 1
ATOM 716 C CA . SER A 1 98 ? -3.786 -15.224 13.865 1.00 95.31 98 SER A CA 1
ATOM 717 C C . SER A 1 98 ? -4.875 -14.148 13.852 1.00 95.31 98 SER A C 1
ATOM 719 O O . SER A 1 98 ? -4.808 -13.199 13.070 1.00 95.31 98 SER A O 1
ATOM 721 N N . VAL A 1 99 ? -5.846 -14.236 14.767 1.00 95.31 99 VAL A N 1
ATOM 722 C CA . VAL A 1 99 ? -6.909 -13.222 14.901 1.00 95.31 99 VAL A CA 1
ATOM 723 C C . VAL A 1 99 ? -6.330 -11.810 15.016 1.00 95.31 99 VAL A C 1
ATOM 725 O O . VAL A 1 99 ? -6.790 -10.900 14.331 1.00 95.31 99 VAL A O 1
ATOM 728 N N . ASN A 1 100 ? -5.278 -11.629 15.818 1.00 92.38 100 ASN A N 1
ATOM 729 C CA . ASN A 1 100 ? -4.636 -10.326 15.995 1.00 92.38 100 ASN A CA 1
ATOM 730 C C . ASN A 1 100 ? -4.010 -9.811 14.691 1.00 92.38 100 ASN A C 1
ATOM 732 O O . ASN A 1 100 ? -4.216 -8.652 14.335 1.00 92.38 100 ASN A O 1
ATOM 736 N N . ALA A 1 101 ? -3.291 -10.669 13.959 1.00 90.88 101 ALA A N 1
ATOM 737 C CA . ALA A 1 101 ? -2.677 -10.303 12.683 1.00 90.88 101 ALA A CA 1
ATOM 738 C C . ALA A 1 101 ? -3.736 -9.957 11.626 1.00 90.88 101 ALA A C 1
ATOM 740 O O . ALA A 1 101 ? -3.632 -8.935 10.944 1.00 90.88 101 ALA A O 1
ATOM 741 N N . TRP A 1 102 ? -4.796 -10.763 11.544 1.00 95.00 102 TRP A N 1
ATOM 742 C CA . TRP A 1 102 ? -5.898 -10.541 10.616 1.00 95.00 102 TRP A CA 1
ATOM 743 C C . TRP A 1 102 ? -6.647 -9.234 10.913 1.00 95.00 102 TRP A C 1
ATOM 745 O O . TRP A 1 102 ? -6.916 -8.446 10.000 1.00 95.00 102 TRP A O 1
ATOM 755 N N . VAL A 1 103 ? -6.941 -8.957 12.191 1.00 93.31 103 VAL A N 1
ATOM 756 C CA . VAL A 1 103 ? -7.588 -7.707 12.624 1.00 93.31 103 VAL A CA 1
ATOM 757 C C . VAL A 1 103 ? -6.698 -6.508 12.310 1.00 93.31 103 VAL A C 1
ATOM 759 O O . VAL A 1 103 ? -7.183 -5.541 11.722 1.00 93.31 103 VAL A O 1
ATOM 762 N N . LEU A 1 104 ? -5.402 -6.575 12.628 1.00 89.88 104 LEU A N 1
ATOM 763 C CA . LEU A 1 104 ? -4.455 -5.495 12.347 1.00 89.88 104 LEU A CA 1
ATOM 764 C C . LEU A 1 104 ? -4.392 -5.180 10.848 1.00 89.88 104 LEU A C 1
ATOM 766 O O . LEU A 1 104 ? -4.563 -4.028 10.455 1.00 89.88 104 LEU A O 1
ATOM 770 N N . LYS A 1 105 ? -4.232 -6.203 10.001 1.00 87.31 105 LYS A N 1
ATOM 771 C CA . LYS A 1 105 ? -4.209 -6.072 8.535 1.00 87.31 105 LYS A CA 1
ATOM 772 C C . LYS A 1 105 ? -5.503 -5.462 7.995 1.00 87.31 105 LYS A C 1
ATOM 774 O O . LYS A 1 105 ? -5.467 -4.569 7.146 1.00 87.31 105 LYS A O 1
ATOM 779 N N . THR A 1 106 ? -6.646 -5.904 8.515 1.00 92.00 106 THR A N 1
ATOM 780 C CA . THR A 1 106 ? -7.967 -5.408 8.107 1.00 92.00 106 THR A CA 1
ATOM 781 C C . THR A 1 106 ? -8.172 -3.943 8.505 1.00 92.00 106 THR A C 1
ATOM 783 O O . THR A 1 106 ? -8.632 -3.137 7.690 1.00 92.00 106 THR A O 1
ATOM 786 N N . LEU A 1 107 ? -7.796 -3.571 9.734 1.00 89.81 107 LEU A N 1
ATOM 787 C CA . LEU A 1 107 ? -7.879 -2.195 10.224 1.00 89.81 107 LEU A CA 1
ATOM 788 C C . LEU A 1 107 ? -6.909 -1.271 9.479 1.00 89.81 107 LEU A C 1
ATOM 790 O O . LEU A 1 107 ? -7.329 -0.205 9.032 1.00 89.81 107 LEU A O 1
ATOM 794 N N . ALA A 1 108 ? -5.661 -1.692 9.260 1.00 83.62 108 ALA A N 1
ATOM 795 C CA . ALA A 1 108 ? -4.670 -0.934 8.494 1.00 83.62 108 ALA A CA 1
ATOM 796 C C . ALA A 1 108 ? -5.127 -0.695 7.043 1.00 83.62 108 ALA A C 1
ATOM 798 O O . ALA A 1 108 ? -5.039 0.424 6.524 1.00 83.62 108 ALA A O 1
ATOM 799 N N . GLY A 1 109 ? -5.706 -1.715 6.399 1.00 79.19 109 GLY A N 1
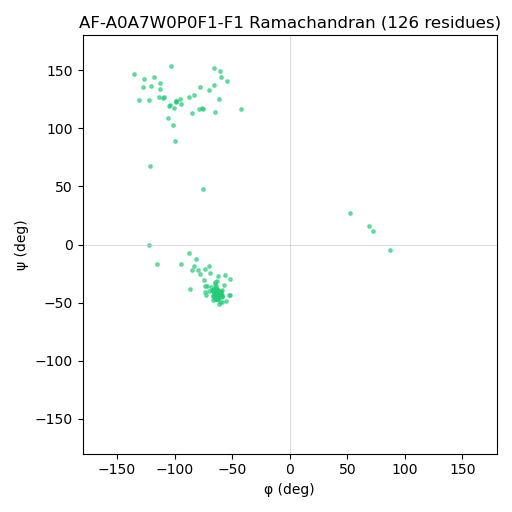ATOM 800 C CA . GLY A 1 109 ? -6.281 -1.597 5.058 1.00 79.19 109 GLY A CA 1
ATOM 801 C C . GLY A 1 109 ? -7.410 -0.562 4.983 1.00 79.19 109 GLY A C 1
ATOM 802 O O . GLY A 1 109 ? -7.434 0.273 4.080 1.00 79.19 109 GLY A O 1
ATOM 803 N N . ARG A 1 110 ? -8.318 -0.553 5.966 1.00 83.88 110 ARG A N 1
ATOM 804 C CA . ARG A 1 110 ? -9.441 0.402 6.036 1.00 83.88 110 ARG A CA 1
ATOM 805 C C . ARG A 1 110 ? -8.992 1.820 6.404 1.00 83.88 110 ARG A C 1
ATOM 807 O O . ARG A 1 110 ? -9.427 2.772 5.757 1.00 83.88 110 ARG A O 1
ATOM 814 N N . ALA A 1 111 ? -8.102 1.965 7.384 1.00 78.62 111 ALA A N 1
ATOM 815 C CA . ALA A 1 111 ? -7.570 3.258 7.816 1.00 78.62 111 ALA A CA 1
ATOM 816 C C . ALA A 1 111 ? -6.806 3.966 6.682 1.00 78.62 111 ALA A C 1
ATOM 818 O O . ALA A 1 111 ? -7.017 5.154 6.429 1.00 78.62 111 ALA A O 1
ATOM 819 N N . SER A 1 112 ? -6.005 3.215 5.918 1.00 68.75 112 SER A N 1
ATOM 820 C CA . SER A 1 112 ? -5.295 3.745 4.747 1.00 68.75 112 SER A CA 1
ATOM 821 C C . SER A 1 112 ? -6.234 4.189 3.615 1.00 68.75 112 SER A C 1
ATOM 823 O O . SER A 1 112 ? -5.949 5.155 2.906 1.00 68.75 112 SER A O 1
ATOM 825 N N . SER A 1 113 ? -7.385 3.525 3.453 1.00 63.19 113 SER A N 1
ATOM 826 C CA . SER A 1 113 ? -8.396 3.876 2.448 1.00 63.19 113 SER A CA 1
ATOM 827 C C . SER A 1 113 ? -9.184 5.143 2.801 1.00 63.19 113 SER A C 1
ATOM 829 O O . SER A 1 113 ? -9.520 5.916 1.905 1.00 63.19 113 SER A O 1
ATOM 831 N N . GLY A 1 114 ? -9.473 5.382 4.085 1.00 57.28 114 GLY A N 1
ATOM 832 C CA . GLY A 1 114 ? -10.162 6.599 4.541 1.00 57.28 114 GLY A CA 1
ATOM 833 C C . GLY A 1 114 ? -9.339 7.869 4.296 1.00 57.28 114 GLY A C 1
ATOM 834 O O . GLY A 1 114 ? -9.869 8.876 3.832 1.00 57.28 114 GLY A O 1
ATOM 835 N N . SER A 1 115 ? -8.020 7.784 4.494 1.00 58.00 115 SER A N 1
ATOM 836 C CA . SER A 1 115 ? -7.063 8.842 4.129 1.00 58.00 115 SER A CA 1
ATOM 837 C C . SER A 1 115 ? -6.995 9.074 2.609 1.00 58.00 115 SER A C 1
ATOM 839 O O . SER A 1 115 ? -6.945 10.217 2.151 1.00 58.00 115 SER A O 1
ATOM 841 N N . LYS A 1 116 ? -7.076 8.004 1.801 1.00 51.44 116 LYS A N 1
ATOM 842 C CA . LYS A 1 116 ? -7.092 8.087 0.326 1.00 51.44 116 LYS A CA 1
ATOM 843 C C . LYS A 1 116 ? -8.330 8.791 -0.232 1.00 51.44 116 LYS A C 1
ATOM 845 O O . LYS A 1 116 ? -8.194 9.532 -1.196 1.00 51.44 116 LYS A O 1
ATOM 850 N N . SER A 1 117 ? -9.516 8.601 0.356 1.00 52.12 117 SER A N 1
ATOM 851 C CA . SER A 1 117 ? -10.754 9.228 -0.144 1.00 52.12 117 SER A CA 1
ATOM 852 C C . SER A 1 117 ? -10.791 10.749 0.048 1.00 52.12 117 SER A C 1
ATOM 854 O O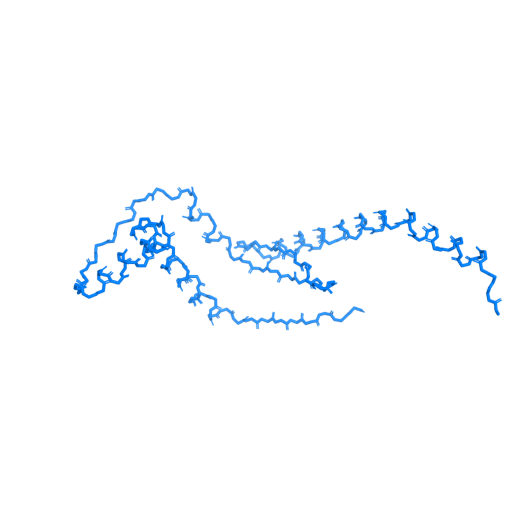 . SER A 1 117 ? -11.494 11.431 -0.692 1.00 52.12 117 SER A O 1
ATOM 856 N N . SER A 1 118 ? -10.046 11.283 1.019 1.00 52.62 118 SER A N 1
ATOM 857 C CA . SER A 1 118 ? -9.909 12.733 1.232 1.00 52.62 118 SER A CA 1
ATOM 858 C C . SER A 1 118 ? -8.904 13.373 0.259 1.00 52.62 118 SER A C 1
ATOM 860 O O . SER A 1 118 ? -8.966 14.564 -0.041 1.00 52.62 118 SER A O 1
ATOM 862 N N . ARG A 1 119 ? -7.988 12.576 -0.306 1.00 51.84 119 ARG A N 1
ATOM 863 C CA . ARG A 1 119 ? -6.934 13.045 -1.210 1.00 51.84 119 ARG A CA 1
ATOM 864 C C . ARG A 1 119 ? -7.340 12.780 -2.663 1.00 51.84 119 ARG A C 1
ATOM 866 O O . ARG A 1 119 ? -7.079 11.720 -3.224 1.00 51.84 119 ARG A O 1
ATOM 873 N N . ARG A 1 120 ? -8.034 13.763 -3.245 1.00 49.16 120 ARG A N 1
ATOM 874 C CA . ARG A 1 120 ? -8.518 13.806 -4.637 1.00 49.16 120 ARG A CA 1
ATOM 875 C C . ARG A 1 120 ? -7.457 13.288 -5.623 1.00 49.16 120 ARG A C 1
ATOM 877 O O . ARG A 1 120 ? -6.399 13.890 -5.772 1.00 49.16 120 ARG A O 1
ATOM 884 N N . ARG A 1 121 ? -7.767 12.180 -6.303 1.00 49.19 121 ARG A N 1
ATOM 885 C CA . ARG A 1 121 ? -6.972 11.602 -7.395 1.00 49.19 121 ARG A CA 1
ATOM 886 C C . ARG A 1 121 ? -6.966 12.584 -8.569 1.00 49.19 121 ARG A C 1
ATOM 888 O O . ARG A 1 121 ? -8.019 12.834 -9.149 1.00 49.19 121 ARG A O 1
ATOM 895 N N . VAL A 1 122 ? -5.806 13.137 -8.901 1.00 50.59 122 VAL A N 1
ATOM 896 C CA . VAL A 1 122 ? -5.586 13.857 -10.160 1.00 50.59 122 VAL A CA 1
ATOM 897 C C . VAL A 1 122 ? -4.753 12.929 -11.030 1.00 50.59 122 VAL A C 1
ATOM 899 O O . VAL A 1 122 ? -3.614 12.622 -10.698 1.00 50.59 122 VAL A O 1
ATOM 902 N N . SER A 1 123 ? -5.378 12.394 -12.072 1.00 48.81 123 SER A N 1
ATOM 903 C CA . SER A 1 123 ? -4.686 11.700 -13.151 1.00 48.81 123 SER A CA 1
ATOM 904 C C . SER A 1 123 ? -4.626 12.706 -14.283 1.00 48.81 123 SER A C 1
ATOM 906 O O . SER A 1 123 ? -5.655 12.960 -14.903 1.00 48.81 123 SER A O 1
ATOM 908 N N . GLU A 1 124 ? -3.473 13.325 -14.495 1.00 44.88 124 GLU A N 1
ATOM 909 C CA . GLU A 1 124 ? -3.224 14.036 -15.744 1.00 44.88 124 GLU A CA 1
ATOM 910 C C . GLU A 1 124 ? -2.404 13.121 -16.639 1.00 44.88 124 GLU A C 1
ATOM 912 O O . GLU A 1 124 ? -1.364 12.594 -16.243 1.00 44.88 124 GLU A O 1
ATOM 917 N N . THR A 1 125 ? -2.954 12.865 -17.820 1.00 47.75 125 THR A N 1
ATOM 918 C CA . THR A 1 125 ? -2.256 12.183 -18.898 1.00 47.75 125 THR A CA 1
ATOM 919 C C . THR A 1 125 ? -1.358 13.220 -19.552 1.00 47.75 125 THR A C 1
ATOM 921 O O . THR A 1 125 ? -1.855 14.219 -20.070 1.00 47.75 125 THR A O 1
ATOM 924 N N . PHE A 1 126 ? -0.048 13.010 -19.482 1.00 48.12 126 PHE A N 1
ATOM 925 C CA . PHE A 1 126 ? 0.912 13.844 -20.192 1.00 48.12 126 PHE A CA 1
ATOM 926 C C . PHE A 1 126 ? 1.040 13.305 -21.613 1.00 48.12 126 PHE A C 1
ATOM 928 O O . PHE A 1 126 ? 1.498 12.180 -21.807 1.00 48.12 126 PHE A O 1
ATOM 935 N N . ASP A 1 127 ? 0.587 14.097 -22.579 1.00 38.31 127 ASP A N 1
ATOM 936 C CA . ASP A 1 127 ? 0.884 13.884 -23.994 1.00 38.31 127 ASP A CA 1
ATOM 937 C C . ASP A 1 127 ? 2.264 14.505 -24.269 1.00 38.31 127 ASP A C 1
ATOM 939 O O . ASP A 1 127 ? 2.516 15.639 -23.842 1.00 38.31 127 ASP A O 1
ATOM 943 N N . VAL A 1 128 ? 3.169 13.741 -24.889 1.00 39.19 128 VAL A N 1
ATOM 944 C CA . VAL A 1 128 ? 4.568 14.131 -25.167 1.00 39.19 128 VAL A CA 1
ATOM 945 C C . VAL A 1 128 ? 4.754 14.370 -26.655 1.00 39.19 128 VAL A C 1
ATOM 947 O O . VAL A 1 128 ? 4.389 13.467 -27.439 1.00 39.19 128 VAL A O 1
#